Protein AF-A0A158QE05-F1 (afdb_monomer_lite)

InterPro domains:
  IPR006593 Cytochrome b561/ferric reductase, transmembrane domain [PF03188] (4-56)
  IPR006593 Cytochrome b561/ferric reductase, transmembrane domain [PS50939] (1-90)
  IPR043205 Cytochrome b561/Cytochrome b reductase 1-like [PTHR10106] (5-96)

Sequence (111 aa):
MDSVYQWVIGLITFLVPSIPMRVRAKVLPLHTYMGLFLFSCALIAVISGITEKNLFSNLAYRDLPPPALLSNFMGLSVMIFGGIIFYLVHRYDYRRVEPQNGERVGFRSFN

Radius of gyration: 21.75 Å; chains: 1; bounding box: 58×31×55 Å

Structure (mmCIF, N/CA/C/O backbone):
data_AF-A0A158QE05-F1
#
_entry.id   AF-A0A158QE05-F1
#
loop_
_atom_site.group_PDB
_atom_site.id
_atom_site.type_symbol
_atom_site.label_atom_id
_atom_site.label_alt_id
_atom_site.label_comp_id
_atom_site.label_asym_id
_atom_site.label_entity_id
_atom_site.label_seq_id
_atom_site.pdbx_PDB_ins_code
_atom_site.Cartn_x
_atom_site.Cartn_y
_atom_site.Cartn_z
_atom_site.occupancy
_atom_site.B_iso_or_equiv
_atom_site.auth_seq_id
_atom_site.auth_comp_id
_atom_site.auth_asym_id
_atom_site.auth_atom_id
_atom_site.pdbx_PDB_model_num
ATOM 1 N N . MET A 1 1 ? -2.542 -17.519 1.466 1.00 53.47 1 MET A N 1
ATOM 2 C CA . MET A 1 1 ? -3.647 -18.064 2.293 1.00 53.47 1 MET A CA 1
ATOM 3 C C . MET A 1 1 ? -3.984 -17.125 3.454 1.00 53.47 1 MET A C 1
ATOM 5 O O . MET A 1 1 ? -5.128 -17.094 3.887 1.00 53.47 1 MET A O 1
ATOM 9 N N . ASP A 1 2 ? -3.048 -16.270 3.869 1.00 66.75 2 ASP A N 1
ATOM 10 C CA . ASP A 1 2 ? -3.173 -15.398 5.048 1.00 66.75 2 ASP A CA 1
ATOM 11 C C . ASP A 1 2 ? -4.179 -14.243 4.894 1.00 66.75 2 ASP A C 1
ATOM 13 O O . ASP A 1 2 ? -4.850 -13.861 5.853 1.00 66.75 2 ASP A O 1
ATOM 17 N N . SER A 1 3 ? -4.367 -13.732 3.672 1.00 75.12 3 SER A N 1
ATOM 18 C CA . SER A 1 3 ? -5.341 -12.669 3.377 1.00 75.12 3 SER A CA 1
ATOM 19 C C . SER A 1 3 ? -6.800 -13.105 3.553 1.00 75.12 3 SER A C 1
ATOM 21 O O . SER A 1 3 ? -7.647 -12.292 3.925 1.00 75.12 3 SER A O 1
ATOM 23 N N . VAL A 1 4 ? -7.100 -14.389 3.337 1.00 83.31 4 VAL A N 1
ATOM 24 C CA . VAL A 1 4 ? -8.458 -14.937 3.478 1.00 83.31 4 VAL A CA 1
ATOM 25 C C . VAL A 1 4 ? -8.857 -15.001 4.951 1.00 83.31 4 VAL A C 1
ATOM 27 O O . VAL A 1 4 ? -9.973 -14.619 5.297 1.00 83.31 4 VAL A O 1
ATOM 30 N N . TYR A 1 5 ? -7.939 -15.399 5.839 1.00 84.19 5 TYR A N 1
ATOM 31 C CA . TYR A 1 5 ? -8.203 -15.434 7.281 1.00 84.19 5 TYR A CA 1
ATOM 32 C C . TYR A 1 5 ? -8.502 -14.046 7.842 1.00 84.19 5 TYR A C 1
ATOM 34 O O . TYR A 1 5 ? -9.477 -13.875 8.571 1.00 84.19 5 TYR A O 1
ATOM 42 N N . GLN A 1 6 ? -7.713 -13.045 7.449 1.00 85.88 6 GLN A N 1
ATOM 43 C CA . GLN A 1 6 ? -7.933 -11.654 7.837 1.00 85.88 6 GLN A CA 1
ATOM 44 C C . GLN A 1 6 ? -9.340 -11.163 7.455 1.00 85.88 6 GLN A C 1
ATOM 46 O O . GLN A 1 6 ? -10.008 -10.496 8.253 1.00 85.88 6 GLN A O 1
ATOM 51 N N . TRP A 1 7 ? -9.795 -11.506 6.246 1.00 87.38 7 TRP A N 1
ATOM 52 C CA . TRP A 1 7 ? -11.114 -11.129 5.746 1.00 87.38 7 TRP A CA 1
ATOM 53 C C . TRP A 1 7 ? -12.241 -11.849 6.499 1.00 87.38 7 TRP A C 1
ATOM 55 O O . TRP A 1 7 ? -13.158 -11.197 6.996 1.00 87.38 7 TRP A O 1
ATOM 65 N N . VAL A 1 8 ? -12.140 -13.173 6.666 1.00 86.50 8 VAL A N 1
ATOM 66 C CA . VAL A 1 8 ? -13.151 -13.990 7.362 1.00 86.50 8 VAL A CA 1
ATOM 67 C C . VAL A 1 8 ? -13.288 -13.583 8.832 1.00 86.50 8 VAL A C 1
ATOM 69 O O . VAL A 1 8 ? -14.403 -13.384 9.313 1.00 86.50 8 VAL A O 1
ATOM 72 N N . ILE A 1 9 ? -12.173 -13.398 9.546 1.00 85.25 9 ILE A N 1
ATOM 73 C CA . ILE A 1 9 ? -12.181 -12.978 10.958 1.00 85.25 9 ILE A CA 1
ATOM 74 C C . ILE A 1 9 ? -12.775 -11.573 11.100 1.00 85.25 9 ILE A C 1
ATOM 76 O O . ILE A 1 9 ? -13.575 -11.336 12.010 1.00 85.25 9 ILE A O 1
ATOM 80 N N . GLY A 1 10 ? -12.421 -10.651 10.198 1.00 83.06 10 GLY A N 1
ATOM 81 C CA . GLY A 1 10 ? -12.988 -9.304 10.173 1.00 83.06 10 GLY A CA 1
ATOM 82 C C . GLY A 1 10 ? -14.501 -9.320 9.952 1.00 83.06 10 GLY A C 1
ATOM 83 O O . GLY A 1 10 ? -15.240 -8.671 10.694 1.00 83.06 10 GLY A O 1
ATOM 84 N N . LEU A 1 11 ? -14.968 -10.122 8.994 1.00 86.25 11 LEU A N 1
ATOM 85 C CA . LEU A 1 11 ? -16.387 -10.254 8.675 1.00 86.25 11 LEU A CA 1
ATOM 86 C C . LEU A 1 11 ? -17.165 -10.822 9.867 1.00 86.25 11 LEU A C 1
ATOM 88 O O . LEU A 1 11 ? -18.123 -10.204 10.325 1.00 86.25 11 LEU A O 1
ATOM 92 N N . ILE A 1 12 ? -16.713 -11.937 10.441 1.00 85.44 12 ILE A N 1
ATOM 93 C CA . ILE A 1 12 ? -17.389 -12.559 11.588 1.00 85.44 12 ILE A CA 1
ATOM 94 C C . ILE A 1 12 ? -17.404 -11.613 12.796 1.00 85.44 12 ILE A C 1
ATOM 96 O O . ILE A 1 12 ? -18.430 -11.468 13.453 1.00 85.44 12 ILE A O 1
ATOM 100 N N . THR A 1 13 ? -16.290 -10.941 13.089 1.00 81.00 13 THR A N 1
ATOM 101 C CA . THR A 1 13 ? -16.148 -10.155 14.326 1.00 81.00 13 THR A CA 1
ATOM 102 C C . THR A 1 13 ? -16.836 -8.790 14.254 1.00 81.00 13 THR A C 1
ATOM 104 O O . THR A 1 13 ? -17.348 -8.311 15.267 1.00 81.00 13 THR A O 1
ATOM 107 N N . PHE A 1 14 ? -16.836 -8.133 13.089 1.00 82.88 14 PHE A N 1
ATOM 108 C CA . PHE A 1 14 ? -17.324 -6.755 12.958 1.00 82.88 14 PHE A CA 1
ATOM 109 C C . PHE A 1 14 ? -18.659 -6.616 12.226 1.00 82.88 14 PHE A C 1
ATOM 111 O O . PHE A 1 14 ? -19.315 -5.595 12.439 1.00 82.88 14 PHE A O 1
ATOM 118 N N . LEU A 1 15 ? -19.076 -7.604 11.423 1.00 85.25 15 LEU A N 1
ATOM 119 C CA . LEU A 1 15 ? -20.361 -7.577 10.714 1.00 85.25 15 LEU A CA 1
ATOM 120 C C . LEU A 1 15 ? -21.485 -8.263 11.506 1.00 85.25 15 LEU A C 1
ATOM 122 O O . LEU A 1 15 ? -22.631 -7.828 11.429 1.00 85.25 15 LEU A O 1
ATOM 126 N N . VAL A 1 16 ? -21.177 -9.308 12.286 1.00 84.25 16 VAL A N 1
ATOM 127 C CA . VAL A 1 16 ? -22.188 -10.047 13.060 1.00 84.25 16 VAL A CA 1
ATOM 128 C C . VAL A 1 16 ? -22.544 -9.278 14.345 1.00 84.25 16 VAL A C 1
ATOM 130 O O . VAL A 1 16 ? -21.668 -9.056 15.186 1.00 84.25 16 VAL A O 1
ATOM 133 N N . PRO A 1 17 ? -23.822 -8.903 14.559 1.00 77.62 17 PRO A N 1
ATOM 134 C CA . PRO A 1 17 ? -24.234 -8.092 15.710 1.00 77.62 17 PRO A CA 1
ATOM 135 C C . PRO A 1 17 ? -24.151 -8.842 17.049 1.00 77.62 17 PRO A C 1
ATOM 137 O O . PRO A 1 17 ? -24.057 -8.218 18.100 1.00 77.62 17 PRO A O 1
ATOM 140 N N . SER A 1 18 ? -24.149 -10.177 17.023 1.00 82.06 18 SER A N 1
ATOM 141 C CA . SER A 1 18 ? -24.148 -11.036 18.214 1.00 82.06 18 SER A CA 1
ATOM 142 C C . SER A 1 18 ? -22.792 -11.138 18.928 1.00 82.06 18 SER A C 1
ATOM 144 O O . SER A 1 18 ? -22.712 -11.756 19.989 1.00 82.06 18 SER A O 1
ATOM 146 N N . ILE A 1 19 ? -21.714 -10.566 18.375 1.00 83.00 19 ILE A N 1
ATOM 147 C CA . ILE A 1 19 ? -20.370 -10.674 18.960 1.00 83.00 19 ILE A CA 1
ATOM 148 C C . ILE A 1 19 ? -20.165 -9.637 20.079 1.00 83.00 19 ILE A C 1
ATOM 150 O O . ILE A 1 19 ? -20.336 -8.435 19.848 1.00 83.00 19 ILE A O 1
ATOM 154 N N . PRO A 1 20 ? -19.719 -10.053 21.284 1.00 84.50 20 PRO A N 1
ATOM 155 C CA . PRO A 1 20 ? -19.506 -9.140 22.402 1.00 84.50 20 PRO A CA 1
ATOM 156 C C . PRO A 1 20 ? -18.491 -8.032 22.095 1.00 84.50 20 PRO A C 1
ATOM 158 O O . PRO A 1 20 ? -17.405 -8.283 21.567 1.00 84.50 20 PRO A O 1
ATOM 161 N N . MET A 1 21 ? -18.778 -6.810 22.553 1.00 80.31 21 MET A N 1
ATOM 162 C CA . MET A 1 21 ? -17.909 -5.640 22.354 1.00 80.31 21 MET A CA 1
ATOM 163 C C . MET A 1 21 ? -16.488 -5.834 22.919 1.00 80.31 21 MET A C 1
ATOM 165 O O . MET A 1 21 ? -15.518 -5.364 22.331 1.00 80.31 21 MET A O 1
ATOM 169 N N . ARG A 1 22 ? -16.335 -6.619 23.998 1.00 81.81 22 ARG A N 1
ATOM 170 C CA . ARG A 1 22 ? -15.021 -6.991 24.562 1.00 81.81 22 ARG A CA 1
ATOM 171 C C . ARG A 1 22 ? -14.148 -7.781 23.582 1.00 81.81 22 ARG A C 1
ATOM 173 O O . ARG A 1 22 ? -12.933 -7.610 23.583 1.00 81.81 22 ARG A O 1
ATOM 180 N N . VAL A 1 23 ? -14.751 -8.652 22.772 1.00 83.62 23 VAL A N 1
ATOM 181 C CA . VAL A 1 23 ? -14.032 -9.442 21.761 1.00 83.62 23 VAL A CA 1
ATOM 182 C C . VAL A 1 23 ? -13.629 -8.532 20.605 1.00 83.62 23 VAL A C 1
ATOM 184 O O . VAL A 1 23 ? -12.463 -8.518 20.216 1.00 83.62 23 VAL A O 1
ATOM 187 N N . ARG A 1 24 ? -14.556 -7.685 20.139 1.00 85.38 24 ARG A N 1
ATOM 188 C CA . ARG A 1 24 ? -14.304 -6.695 19.079 1.00 85.38 24 ARG A CA 1
ATOM 189 C C . ARG A 1 24 ? -13.147 -5.761 19.439 1.00 85.38 24 ARG A C 1
ATOM 191 O O . ARG A 1 24 ? -12.253 -5.582 18.622 1.00 85.38 24 ARG A O 1
ATOM 198 N N . ALA A 1 25 ? -13.101 -5.259 20.674 1.00 84.00 25 ALA A N 1
ATOM 199 C CA . ALA A 1 25 ? -12.027 -4.387 21.154 1.00 84.00 25 ALA A CA 1
ATOM 200 C C . ALA A 1 25 ? -10.639 -5.057 21.150 1.00 84.00 25 ALA A C 1
ATOM 202 O O . ALA A 1 25 ? -9.641 -4.393 20.883 1.00 84.00 25 ALA A O 1
ATOM 203 N N . LYS A 1 26 ? -10.560 -6.370 21.414 1.00 86.88 26 LYS A N 1
ATOM 204 C CA . LYS A 1 26 ? -9.292 -7.123 21.375 1.00 86.88 26 LYS A CA 1
ATOM 205 C C . LYS A 1 26 ? -8.849 -7.462 19.952 1.00 86.88 26 LYS A C 1
ATOM 207 O O . LYS A 1 26 ? -7.657 -7.444 19.666 1.00 86.88 26 LYS A O 1
ATOM 212 N N . VAL A 1 27 ? -9.798 -7.770 19.069 1.00 87.06 27 VAL A N 1
ATOM 213 C CA . VAL A 1 27 ? -9.514 -8.145 17.674 1.00 87.06 27 VAL A CA 1
ATOM 214 C C . VAL A 1 27 ? -9.219 -6.917 16.809 1.00 87.06 27 VAL A C 1
ATOM 216 O O . VAL A 1 27 ? -8.427 -7.015 15.880 1.00 87.06 27 VAL A O 1
ATOM 219 N N . LEU A 1 28 ? -9.791 -5.752 17.123 1.00 86.00 28 LEU A N 1
ATOM 220 C CA . LEU A 1 28 ? -9.607 -4.506 16.371 1.00 86.00 28 LEU A CA 1
ATOM 221 C C . LEU A 1 28 ? -8.138 -4.104 16.138 1.00 86.00 28 LEU A C 1
ATOM 223 O O . LEU A 1 28 ? -7.795 -3.849 14.979 1.00 86.00 28 LEU A O 1
ATOM 227 N N . PRO A 1 29 ? -7.250 -4.056 17.155 1.00 85.62 29 PRO A N 1
ATOM 228 C CA . PRO A 1 29 ? -5.847 -3.729 16.920 1.00 85.62 29 PRO A CA 1
ATOM 229 C C . PRO A 1 29 ? -5.171 -4.776 16.031 1.00 85.62 29 PRO A C 1
ATOM 231 O O . PRO A 1 29 ? -4.511 -4.405 15.066 1.00 85.62 29 PRO A O 1
ATOM 234 N N . LEU A 1 30 ? -5.398 -6.071 16.287 1.00 88.06 30 LEU A N 1
ATOM 235 C CA . LEU A 1 30 ? -4.828 -7.157 15.483 1.00 88.06 30 LEU A CA 1
ATOM 236 C C . LEU A 1 30 ? -5.275 -7.063 14.018 1.00 88.06 30 LEU A C 1
ATOM 238 O O . LEU A 1 30 ? -4.441 -7.079 13.119 1.00 88.06 30 LEU A O 1
ATOM 242 N N . HIS A 1 31 ? -6.576 -6.900 13.780 1.00 88.69 31 HIS A N 1
ATOM 243 C CA . HIS A 1 31 ? -7.142 -6.739 12.446 1.00 88.69 31 HIS A CA 1
ATOM 244 C C . HIS A 1 31 ? -6.556 -5.505 11.743 1.00 88.69 31 HIS A C 1
ATOM 246 O O . HIS A 1 31 ? -6.158 -5.586 10.587 1.00 88.69 31 HIS A O 1
ATOM 252 N N . THR A 1 32 ? -6.414 -4.377 12.436 1.00 88.06 32 THR A N 1
ATOM 253 C CA . THR A 1 32 ? -5.850 -3.161 11.828 1.00 88.06 32 THR A CA 1
ATOM 254 C C . THR A 1 32 ? -4.381 -3.355 11.430 1.00 88.06 32 THR A C 1
ATOM 256 O O . THR A 1 32 ? -4.011 -3.034 10.301 1.00 88.06 32 THR A O 1
ATOM 259 N N . TYR A 1 33 ? -3.549 -3.936 12.305 1.00 87.62 33 TYR A N 1
ATOM 260 C CA . TYR A 1 33 ? -2.134 -4.183 12.001 1.00 87.62 33 TYR A CA 1
ATOM 261 C C . TYR A 1 33 ? -1.947 -5.200 10.873 1.00 87.62 33 TYR A C 1
ATOM 263 O O . TYR A 1 33 ? -1.160 -4.964 9.958 1.00 87.62 33 TYR A O 1
ATOM 271 N N . MET A 1 34 ? -2.695 -6.304 10.903 1.00 89.06 34 MET A N 1
ATOM 272 C CA . MET A 1 34 ? -2.616 -7.336 9.867 1.00 89.06 34 MET A CA 1
ATOM 273 C C . MET A 1 34 ? -3.096 -6.816 8.510 1.00 89.06 34 MET A C 1
ATOM 275 O O . MET A 1 34 ? -2.494 -7.126 7.485 1.00 89.06 34 MET A O 1
ATOM 279 N N . GLY A 1 35 ? -4.133 -5.973 8.490 1.00 89.25 35 GLY A N 1
ATOM 280 C CA . GLY A 1 35 ? -4.607 -5.327 7.267 1.00 89.25 35 GLY A CA 1
ATOM 281 C C . GLY A 1 35 ? -3.544 -4.419 6.648 1.00 89.25 35 GLY A C 1
ATOM 282 O O . GLY A 1 35 ? -3.293 -4.495 5.446 1.00 89.25 35 GLY A O 1
ATOM 283 N N . LEU A 1 36 ? -2.868 -3.617 7.474 1.00 91.50 36 LEU A N 1
ATOM 284 C CA . LEU A 1 36 ? -1.792 -2.742 7.015 1.00 91.50 36 LEU A CA 1
ATOM 285 C C . LEU A 1 36 ? -0.568 -3.531 6.528 1.00 91.50 36 LEU A C 1
ATOM 287 O O . LEU A 1 36 ? 0.026 -3.183 5.511 1.00 91.50 36 LEU A O 1
ATOM 291 N N . PHE A 1 37 ? -0.221 -4.621 7.216 1.00 91.81 37 PHE A N 1
ATOM 292 C CA . PHE A 1 37 ? 0.856 -5.518 6.801 1.00 91.81 37 PHE A CA 1
ATOM 293 C C . PHE A 1 37 ? 0.572 -6.161 5.436 1.00 91.81 37 PHE A C 1
ATOM 295 O O . PHE A 1 37 ? 1.410 -6.099 4.537 1.00 91.81 37 PHE A O 1
ATOM 302 N N . LEU A 1 38 ? -0.630 -6.714 5.244 1.00 91.69 38 LEU A N 1
ATOM 303 C CA . LEU A 1 38 ? -1.036 -7.301 3.964 1.00 91.69 38 LEU A CA 1
ATOM 304 C C . LEU A 1 38 ? -1.055 -6.266 2.836 1.00 91.69 38 LEU A C 1
ATOM 306 O O . LEU A 1 38 ? -0.659 -6.583 1.715 1.00 91.69 38 LEU A O 1
ATOM 310 N N . PHE A 1 39 ? -1.468 -5.031 3.130 1.00 92.50 39 PHE A N 1
ATOM 311 C CA . PHE A 1 39 ? -1.406 -3.932 2.171 1.00 92.50 39 PHE A CA 1
ATOM 312 C C . PHE A 1 39 ? 0.040 -3.635 1.741 1.00 92.50 39 PHE A C 1
ATOM 314 O O . PHE A 1 39 ? 0.303 -3.560 0.542 1.00 92.50 39 PHE A O 1
ATOM 321 N N . SER A 1 40 ? 0.997 -3.575 2.676 1.00 93.81 40 SER A N 1
ATOM 322 C CA . SER A 1 40 ? 2.429 -3.447 2.347 1.00 93.81 40 SER A CA 1
ATOM 323 C C . SER A 1 40 ? 2.931 -4.582 1.462 1.00 93.81 40 SER A C 1
ATOM 325 O O . SER A 1 40 ? 3.604 -4.335 0.463 1.00 93.81 40 SER A O 1
ATOM 327 N N . CYS A 1 41 ? 2.603 -5.831 1.805 1.00 93.62 41 CY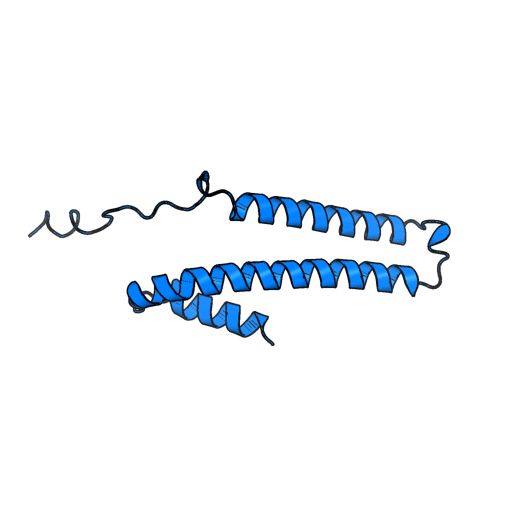S A N 1
ATOM 328 C CA . CYS A 1 41 ? 3.000 -6.989 1.006 1.00 93.62 41 CYS A CA 1
ATOM 329 C C . CYS A 1 41 ? 2.423 -6.921 -0.413 1.00 93.62 41 CYS A C 1
ATOM 331 O O . CYS A 1 41 ? 3.125 -7.252 -1.365 1.00 93.62 41 CYS A O 1
ATOM 333 N N . ALA A 1 42 ? 1.180 -6.456 -0.570 1.00 94.06 42 ALA A N 1
ATOM 334 C CA . ALA A 1 42 ? 0.569 -6.256 -1.880 1.00 94.06 42 ALA A CA 1
ATOM 335 C C . ALA A 1 42 ? 1.286 -5.164 -2.694 1.00 94.06 42 ALA A C 1
ATOM 337 O O . ALA A 1 42 ? 1.531 -5.370 -3.881 1.00 94.06 42 ALA A O 1
ATOM 338 N N . LEU A 1 43 ? 1.682 -4.046 -2.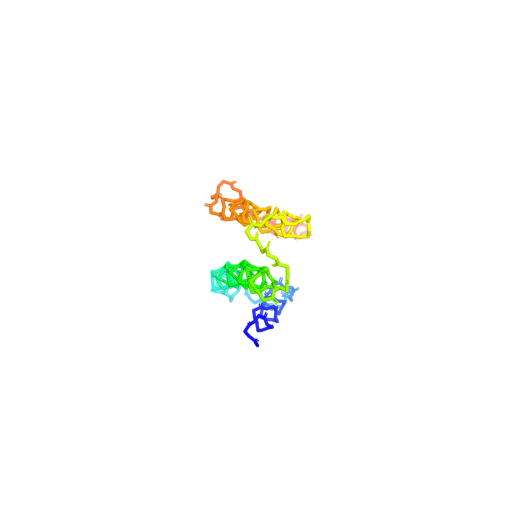069 1.00 95.62 43 LEU A N 1
ATOM 339 C CA . LEU A 1 43 ? 2.484 -3.007 -2.732 1.00 95.62 43 LEU A CA 1
ATOM 340 C C . LEU A 1 43 ? 3.821 -3.572 -3.228 1.00 95.62 43 LEU A C 1
ATOM 342 O O . LEU A 1 43 ? 4.167 -3.387 -4.394 1.00 95.62 43 LEU A O 1
ATOM 346 N N . ILE A 1 44 ? 4.536 -4.307 -2.371 1.00 95.44 44 ILE A N 1
ATOM 347 C CA . ILE A 1 44 ? 5.806 -4.953 -2.735 1.00 95.44 44 ILE A CA 1
ATOM 348 C C . ILE A 1 44 ? 5.589 -5.934 -3.890 1.00 95.44 44 ILE A C 1
ATOM 350 O O . ILE A 1 44 ? 6.313 -5.871 -4.877 1.00 95.44 44 ILE A O 1
ATOM 354 N N . ALA A 1 45 ? 4.563 -6.786 -3.815 1.00 95.44 45 ALA A N 1
ATOM 355 C CA . ALA A 1 45 ? 4.260 -7.757 -4.863 1.00 95.44 45 ALA A CA 1
ATOM 356 C C . ALA A 1 45 ? 3.960 -7.090 -6.216 1.00 95.44 45 ALA A C 1
ATOM 358 O O . ALA A 1 45 ? 4.442 -7.560 -7.246 1.00 95.44 45 ALA A O 1
ATOM 359 N N . VAL A 1 46 ? 3.215 -5.977 -6.229 1.00 95.88 46 VAL A N 1
ATOM 360 C CA . VAL A 1 46 ? 2.944 -5.209 -7.458 1.00 95.88 46 VAL A CA 1
ATOM 361 C C . VAL A 1 46 ? 4.234 -4.633 -8.044 1.00 95.88 46 VAL A C 1
ATOM 363 O O . VAL A 1 46 ? 4.469 -4.768 -9.244 1.00 95.88 46 VAL A O 1
ATOM 366 N N . ILE A 1 47 ? 5.094 -4.031 -7.219 1.00 95.38 47 ILE A N 1
ATOM 367 C CA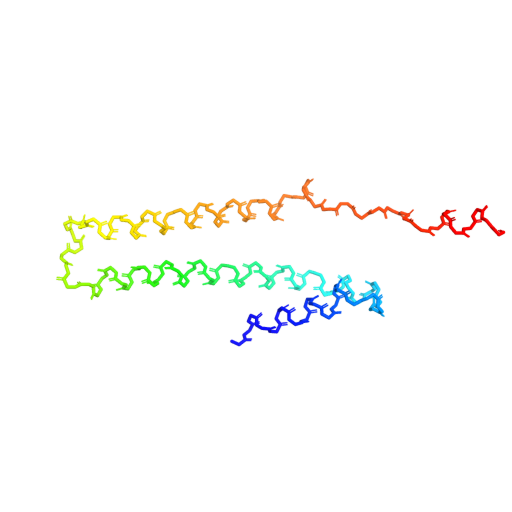 . ILE A 1 47 ? 6.363 -3.440 -7.675 1.00 95.38 47 ILE A CA 1
ATOM 368 C C . ILE A 1 47 ? 7.309 -4.521 -8.198 1.00 95.38 47 ILE A C 1
ATOM 370 O O . ILE A 1 47 ? 7.887 -4.361 -9.276 1.00 95.38 47 ILE A O 1
ATOM 374 N N . SER A 1 48 ? 7.442 -5.634 -7.473 1.00 95.31 48 SER A N 1
ATOM 375 C CA . SER A 1 48 ? 8.228 -6.791 -7.904 1.00 95.31 48 SER A CA 1
ATOM 376 C C . SER A 1 48 ? 7.704 -7.354 -9.225 1.00 95.31 48 SER A C 1
ATOM 378 O O . SER A 1 48 ? 8.492 -7.526 -10.148 1.00 95.31 48 SER A O 1
ATOM 380 N N . GLY A 1 49 ? 6.388 -7.530 -9.378 1.00 94.62 49 GLY A N 1
ATOM 381 C CA . GLY A 1 49 ? 5.789 -8.027 -10.621 1.00 94.62 49 GLY A CA 1
ATOM 382 C C . GLY A 1 49 ? 5.992 -7.092 -11.819 1.00 94.62 49 GLY A C 1
ATOM 383 O O . GLY A 1 49 ? 6.304 -7.557 -12.917 1.00 94.62 49 GLY A O 1
ATOM 384 N N . ILE A 1 50 ? 5.881 -5.772 -11.623 1.00 93.44 50 ILE A N 1
ATOM 385 C CA . ILE A 1 50 ? 6.207 -4.776 -12.661 1.00 93.44 50 ILE A CA 1
ATOM 386 C C . ILE A 1 50 ? 7.689 -4.873 -13.045 1.00 93.44 50 ILE A C 1
ATOM 388 O O . ILE A 1 50 ? 8.024 -4.876 -14.231 1.00 93.44 50 ILE A O 1
ATOM 392 N N . THR A 1 51 ? 8.568 -4.990 -12.050 1.00 91.69 51 THR A N 1
ATOM 393 C CA . THR A 1 51 ? 10.019 -5.070 -12.252 1.00 91.69 51 THR A CA 1
ATOM 394 C C . THR A 1 51 ? 10.402 -6.334 -13.019 1.00 91.69 51 THR A C 1
ATOM 396 O O . THR A 1 51 ? 11.099 -6.244 -14.027 1.00 91.69 51 THR A O 1
ATOM 399 N N . GLU A 1 52 ? 9.895 -7.499 -12.615 1.00 92.69 52 GLU A N 1
ATOM 400 C CA . GLU A 1 52 ? 10.102 -8.770 -13.316 1.00 92.69 52 GLU A CA 1
ATOM 401 C C . GLU A 1 52 ? 9.579 -8.710 -14.752 1.00 92.69 52 GLU A C 1
ATOM 403 O O . GLU A 1 52 ? 10.278 -9.105 -15.684 1.00 92.69 52 GLU A O 1
ATOM 408 N N . LYS A 1 53 ? 8.377 -8.156 -14.964 1.00 89.00 53 LYS A N 1
ATOM 409 C CA . LYS A 1 53 ? 7.795 -8.034 -16.306 1.00 89.00 53 LYS A CA 1
ATOM 410 C C . LYS A 1 53 ? 8.634 -7.146 -17.223 1.00 89.00 53 LYS A C 1
ATOM 412 O O . LYS A 1 53 ? 8.761 -7.460 -18.406 1.00 89.00 53 LYS A O 1
ATOM 417 N N . ASN A 1 54 ? 9.186 -6.061 -16.690 1.00 86.81 54 ASN A N 1
ATOM 418 C CA . ASN A 1 54 ? 10.034 -5.139 -17.437 1.00 86.81 54 ASN A CA 1
ATOM 419 C C . ASN A 1 54 ? 11.413 -5.753 -17.738 1.00 86.81 54 ASN A C 1
ATOM 421 O O . ASN A 1 54 ? 11.883 -5.648 -18.872 1.00 86.81 54 ASN A O 1
ATOM 425 N N . LEU A 1 55 ? 12.030 -6.436 -16.767 1.00 87.19 55 LEU A N 1
ATOM 426 C CA . LEU A 1 55 ? 13.349 -7.067 -16.915 1.00 87.19 55 LEU A CA 1
ATOM 427 C C . LEU A 1 55 ? 13.328 -8.307 -17.816 1.00 87.19 55 LEU A C 1
ATOM 429 O O . LEU A 1 55 ? 14.251 -8.502 -18.599 1.00 87.19 55 LEU A O 1
ATOM 433 N N . PHE A 1 56 ? 12.279 -9.127 -17.731 1.00 87.88 56 PHE A N 1
ATOM 434 C CA . PHE A 1 56 ? 12.113 -10.321 -18.566 1.00 87.88 56 PHE A CA 1
ATOM 435 C C . PHE A 1 56 ? 11.387 -10.041 -19.887 1.00 87.88 56 PHE A C 1
ATOM 437 O O . PHE A 1 56 ? 11.032 -10.969 -20.616 1.00 87.88 56 PHE A O 1
ATOM 444 N N . SER A 1 57 ? 11.134 -8.772 -20.216 1.00 80.81 57 SER A N 1
ATOM 445 C CA . SER A 1 57 ? 10.660 -8.420 -21.552 1.00 80.81 57 SER A CA 1
ATOM 446 C C . SER A 1 57 ? 11.815 -8.507 -22.556 1.00 80.81 57 SER A C 1
ATOM 448 O O . SER A 1 57 ? 12.927 -8.082 -22.272 1.00 80.81 57 SER A O 1
ATOM 450 N N . ASN A 1 58 ? 11.557 -9.030 -23.760 1.00 73.00 58 ASN A N 1
ATOM 451 C CA . ASN A 1 58 ? 12.556 -9.093 -24.841 1.00 73.00 58 ASN A CA 1
ATOM 452 C C . ASN A 1 58 ? 12.887 -7.714 -25.448 1.00 73.00 58 ASN A C 1
ATOM 454 O O . ASN A 1 58 ? 13.658 -7.629 -26.401 1.00 73.00 58 ASN A O 1
ATOM 458 N N . LEU A 1 59 ? 12.271 -6.637 -24.949 1.00 71.88 59 LEU A N 1
ATOM 459 C CA . LEU A 1 59 ? 12.589 -5.281 -25.369 1.00 71.88 59 LEU A CA 1
ATOM 460 C C . LEU A 1 59 ? 13.729 -4.743 -24.507 1.00 71.88 59 LEU A C 1
ATOM 462 O O . LEU A 1 59 ? 13.775 -4.981 -23.302 1.00 71.88 59 LEU A O 1
ATOM 466 N N . ALA A 1 60 ? 14.620 -3.961 -25.113 1.00 78.81 60 ALA A N 1
ATOM 467 C CA . ALA A 1 60 ? 15.654 -3.246 -24.383 1.00 78.81 60 ALA A CA 1
ATOM 468 C C . ALA A 1 60 ? 15.003 -2.246 -23.410 1.00 78.81 60 ALA A C 1
ATOM 470 O O . ALA A 1 60 ? 14.662 -1.125 -23.777 1.00 78.81 60 ALA A O 1
ATOM 471 N N . TYR A 1 61 ? 14.830 -2.648 -22.147 1.00 81.19 61 TYR A N 1
ATOM 472 C CA . TYR A 1 61 ? 14.248 -1.804 -21.096 1.00 81.19 61 TYR A CA 1
ATOM 473 C C . TYR A 1 61 ? 14.990 -0.466 -20.941 1.00 81.19 61 TYR A C 1
ATOM 475 O O . TYR A 1 61 ? 14.385 0.554 -20.618 1.00 81.19 61 TYR A O 1
ATOM 483 N N . ARG A 1 62 ? 16.296 -0.462 -21.238 1.00 81.88 62 ARG A N 1
ATOM 484 C CA . ARG A 1 62 ? 17.160 0.725 -21.241 1.00 81.88 62 ARG A CA 1
ATOM 485 C C . ARG A 1 62 ? 16.677 1.825 -22.193 1.00 81.88 62 ARG A C 1
ATOM 487 O O . ARG A 1 62 ? 16.905 2.993 -21.899 1.00 81.88 62 ARG A O 1
ATOM 494 N N . ASP A 1 63 ? 15.985 1.465 -23.268 1.00 85.38 63 ASP A N 1
ATOM 495 C CA . ASP A 1 63 ? 15.441 2.424 -24.233 1.00 85.38 63 ASP A CA 1
ATOM 496 C C . ASP A 1 63 ? 14.055 2.948 -23.811 1.00 85.38 63 ASP A C 1
ATOM 498 O O . ASP A 1 63 ? 13.431 3.703 -24.552 1.00 85.38 63 ASP A O 1
ATOM 502 N N . LEU A 1 64 ? 13.573 2.545 -22.623 1.00 83.56 64 LEU A N 1
ATOM 503 C CA . LEU A 1 64 ? 12.264 2.869 -22.048 1.00 83.56 64 LEU A CA 1
ATOM 504 C C . LEU A 1 64 ? 11.142 2.841 -23.101 1.00 83.56 64 LEU A C 1
ATOM 506 O O . LEU A 1 64 ? 10.488 3.859 -23.348 1.00 83.56 64 LEU A O 1
ATOM 510 N N . PRO A 1 65 ? 10.881 1.675 -23.722 1.00 87.88 65 PRO A N 1
ATOM 511 C CA . PRO A 1 65 ? 9.802 1.566 -24.691 1.00 87.88 65 PRO A CA 1
ATOM 512 C C . PRO A 1 65 ? 8.461 1.953 -24.035 1.00 87.88 65 PRO A C 1
ATOM 514 O O . PRO A 1 65 ? 8.295 1.764 -22.824 1.00 87.88 65 PRO A O 1
ATOM 517 N N . PRO A 1 66 ? 7.465 2.43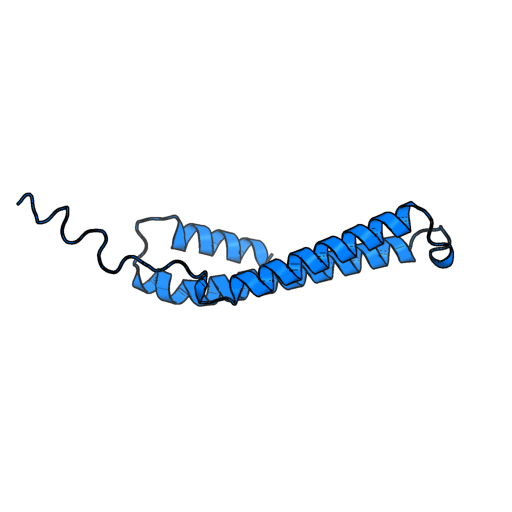8 -24.801 1.00 89.31 66 PRO A N 1
ATOM 518 C CA . PRO A 1 66 ? 6.205 2.940 -24.242 1.00 89.31 66 PRO A CA 1
ATOM 519 C C . PRO A 1 66 ? 5.519 2.017 -23.208 1.00 89.31 66 PRO A C 1
ATOM 521 O O . PRO A 1 66 ? 5.037 2.530 -22.196 1.00 89.31 66 PRO A O 1
ATOM 524 N N . PRO A 1 67 ? 5.518 0.672 -23.366 1.00 86.50 67 PRO A N 1
ATOM 525 C CA . PRO A 1 67 ? 4.973 -0.238 -22.353 1.00 86.50 67 PRO A CA 1
ATOM 526 C C . PRO A 1 67 ? 5.716 -0.205 -21.007 1.00 86.50 67 PRO A C 1
ATOM 528 O O . PRO A 1 67 ? 5.079 -0.299 -19.960 1.00 86.50 67 PRO A O 1
ATOM 531 N N . ALA A 1 68 ? 7.045 -0.050 -21.025 1.00 88.69 68 ALA A N 1
ATOM 532 C CA . ALA A 1 68 ? 7.877 0.037 -19.824 1.00 88.69 68 ALA A CA 1
ATOM 533 C C . ALA A 1 68 ? 7.708 1.388 -19.110 1.00 88.69 68 ALA A C 1
ATOM 535 O O . ALA A 1 68 ? 7.723 1.461 -17.881 1.00 88.69 68 ALA A O 1
ATOM 536 N N . LEU A 1 69 ? 7.502 2.465 -19.874 1.00 91.88 69 LEU A N 1
ATOM 537 C CA . LEU A 1 69 ? 7.199 3.780 -19.313 1.00 91.88 69 LEU A CA 1
ATOM 538 C C . LEU A 1 69 ? 5.846 3.776 -18.584 1.00 91.88 69 LEU A C 1
ATOM 540 O O . LEU A 1 69 ? 5.751 4.256 -17.453 1.00 91.88 69 LEU A O 1
ATOM 544 N N . LEU A 1 70 ? 4.817 3.186 -19.203 1.00 93.12 70 LEU A N 1
ATOM 545 C CA . LEU A 1 70 ? 3.489 3.063 -18.600 1.00 93.12 70 LEU A CA 1
ATOM 546 C C . LEU A 1 70 ? 3.519 2.214 -17.322 1.00 93.12 70 LEU A C 1
ATOM 548 O O . LEU A 1 70 ? 2.927 2.605 -16.317 1.00 93.12 70 LEU A O 1
ATOM 552 N N . SER A 1 71 ? 4.217 1.076 -17.335 1.00 92.81 71 SER A N 1
ATOM 553 C CA . SER A 1 71 ? 4.299 0.195 -16.165 1.00 92.81 71 SER A CA 1
ATOM 554 C C . SER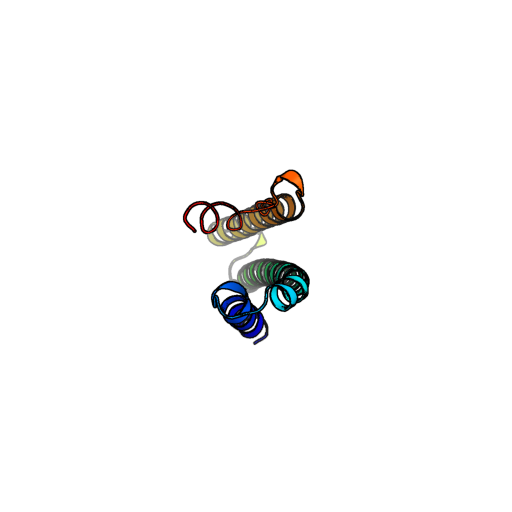 A 1 71 ? 5.053 0.846 -14.998 1.00 92.81 71 SER A C 1
ATOM 556 O O . SER A 1 71 ? 4.602 0.755 -13.856 1.00 92.81 71 SER A O 1
ATOM 558 N N . ASN A 1 72 ? 6.123 1.599 -15.270 1.00 93.06 72 ASN A N 1
ATOM 559 C CA . ASN A 1 72 ? 6.815 2.398 -14.254 1.00 93.06 72 ASN A CA 1
ATOM 560 C C . ASN A 1 72 ? 5.923 3.504 -13.675 1.00 93.06 72 ASN A C 1
ATOM 562 O O . ASN A 1 72 ? 5.894 3.701 -12.458 1.00 93.06 72 ASN A O 1
ATOM 566 N N . PHE A 1 73 ? 5.155 4.198 -14.520 1.00 95.06 73 PHE A N 1
ATOM 567 C CA . PHE A 1 73 ? 4.197 5.206 -14.064 1.00 95.06 73 PHE A CA 1
ATOM 568 C C . PHE A 1 73 ? 3.098 4.601 -13.177 1.00 95.06 73 PHE A C 1
ATOM 570 O O . PHE A 1 73 ? 2.745 5.178 -12.144 1.00 95.06 73 PHE A O 1
ATOM 577 N N . MET A 1 74 ? 2.591 3.417 -13.534 1.00 94.38 74 MET A N 1
ATOM 578 C CA . MET A 1 74 ? 1.656 2.668 -12.690 1.00 94.38 74 MET A CA 1
ATOM 579 C C . MET A 1 74 ? 2.288 2.300 -11.344 1.00 94.38 74 MET A C 1
ATOM 581 O O . MET A 1 74 ? 1.669 2.532 -10.307 1.00 94.38 74 MET A O 1
ATOM 585 N N . GLY A 1 75 ? 3.527 1.799 -11.338 1.00 94.69 75 GLY A N 1
ATOM 586 C CA . GLY A 1 75 ? 4.259 1.483 -10.107 1.00 94.69 75 GLY A CA 1
ATOM 587 C C . GLY A 1 75 ? 4.419 2.697 -9.185 1.00 94.69 75 GLY A C 1
ATOM 588 O O . GLY A 1 75 ? 4.144 2.607 -7.988 1.00 94.69 75 GLY A O 1
ATOM 589 N N . LEU A 1 76 ? 4.774 3.858 -9.744 1.00 95.62 76 LEU A N 1
ATOM 590 C CA . LEU A 1 76 ? 4.883 5.106 -8.985 1.00 95.62 76 LEU A CA 1
ATOM 591 C C . LEU A 1 76 ? 3.524 5.560 -8.434 1.00 95.62 76 LEU A C 1
ATOM 593 O O . LEU A 1 76 ? 3.423 5.943 -7.270 1.00 95.62 76 LEU A O 1
ATOM 597 N N . SER A 1 77 ? 2.473 5.479 -9.250 1.00 96.38 77 SER A N 1
ATOM 598 C CA . SER A 1 77 ? 1.110 5.845 -8.850 1.00 96.38 77 SER A CA 1
ATOM 599 C C . SER A 1 77 ? 0.609 4.977 -7.691 1.00 96.38 77 SER A C 1
ATOM 601 O O . SER A 1 77 ? 0.039 5.495 -6.731 1.00 96.38 77 SER A O 1
ATOM 603 N N . VAL A 1 78 ? 0.884 3.668 -7.732 1.00 95.94 78 VAL A N 1
ATOM 604 C CA . VAL A 1 78 ? 0.563 2.723 -6.649 1.00 95.94 78 VAL A CA 1
ATOM 605 C C . VAL A 1 78 ? 1.359 3.038 -5.379 1.00 95.94 78 VAL A C 1
ATOM 607 O O . VAL A 1 78 ? 0.798 2.985 -4.286 1.00 95.94 78 VAL A O 1
ATOM 610 N N . MET A 1 79 ? 2.629 3.434 -5.497 1.00 95.88 79 MET A N 1
ATOM 611 C CA . MET A 1 79 ? 3.442 3.856 -4.349 1.00 95.88 79 MET A CA 1
ATOM 612 C C . MET A 1 79 ? 2.925 5.136 -3.691 1.00 95.88 79 MET A C 1
ATOM 614 O O . MET A 1 79 ? 2.825 5.198 -2.464 1.00 95.88 79 MET A O 1
ATOM 618 N N . ILE A 1 80 ? 2.550 6.139 -4.489 1.00 96.81 80 ILE A N 1
ATOM 619 C CA . ILE A 1 80 ? 1.952 7.382 -3.982 1.00 96.81 80 ILE A CA 1
ATOM 620 C C . ILE A 1 80 ? 0.627 7.074 -3.280 1.00 96.81 80 ILE A C 1
ATOM 622 O O . ILE A 1 80 ? 0.409 7.519 -2.153 1.00 96.81 80 ILE A O 1
ATOM 626 N N . PHE A 1 81 ? -0.231 6.263 -3.906 1.00 95.25 81 PHE A N 1
ATOM 627 C CA . PHE A 1 81 ? -1.483 5.812 -3.303 1.00 95.25 81 PHE A CA 1
ATOM 628 C C . PHE A 1 81 ? -1.241 5.091 -1.971 1.00 95.25 81 PHE A C 1
ATOM 630 O O . PHE A 1 81 ? -1.871 5.425 -0.968 1.00 95.25 81 PHE A O 1
ATOM 637 N N . GLY A 1 82 ? -0.274 4.171 -1.936 1.00 95.31 82 GLY A N 1
ATOM 638 C CA . GLY A 1 82 ? 0.174 3.510 -0.716 1.00 95.31 82 GLY A CA 1
ATOM 639 C C . GLY A 1 82 ? 0.536 4.510 0.378 1.00 95.31 82 GLY A C 1
ATOM 640 O O . GLY A 1 82 ? -0.039 4.465 1.465 1.00 95.31 82 GLY A O 1
ATOM 641 N N . GLY A 1 83 ? 1.416 5.465 0.076 1.00 94.88 83 GLY A N 1
ATOM 642 C CA . GLY A 1 83 ? 1.835 6.507 1.017 1.00 94.88 83 GLY A CA 1
ATOM 643 C C . GLY A 1 83 ? 0.673 7.331 1.581 1.00 94.88 83 GLY A C 1
ATOM 644 O O . GLY A 1 83 ? 0.623 7.571 2.789 1.00 94.88 83 GLY A O 1
ATOM 645 N N . ILE A 1 84 ? -0.300 7.702 0.742 1.00 95.38 84 ILE A N 1
ATOM 646 C CA . ILE A 1 84 ? -1.504 8.431 1.175 1.00 95.38 84 ILE A CA 1
ATOM 647 C C . ILE A 1 84 ? -2.330 7.591 2.157 1.00 95.38 84 ILE A C 1
ATOM 649 O O . ILE A 1 84 ? -2.745 8.100 3.199 1.00 95.38 84 ILE A O 1
ATOM 653 N N . ILE A 1 85 ? -2.539 6.303 1.867 1.00 94.00 85 ILE A N 1
ATOM 654 C CA . ILE A 1 85 ? -3.265 5.393 2.765 1.00 94.00 85 ILE A CA 1
ATOM 655 C C . ILE A 1 85 ? -2.538 5.259 4.108 1.00 94.00 85 ILE A C 1
ATOM 657 O O . ILE A 1 85 ? -3.169 5.380 5.160 1.00 94.00 85 ILE A O 1
ATOM 661 N N . PHE A 1 86 ? -1.214 5.081 4.095 1.00 92.69 86 PHE A N 1
ATOM 662 C CA . PHE A 1 86 ? -0.409 5.025 5.319 1.00 92.69 86 PHE A CA 1
ATOM 663 C C . PHE A 1 86 ? -0.540 6.302 6.150 1.00 92.69 86 PHE A C 1
ATOM 665 O O . PHE A 1 86 ? -0.743 6.217 7.364 1.00 92.69 86 PHE A O 1
ATOM 672 N N . TYR A 1 87 ? -0.465 7.469 5.511 1.00 92.25 87 TYR A N 1
ATOM 673 C CA . TYR A 1 87 ? -0.647 8.755 6.179 1.00 92.25 87 TYR A CA 1
ATOM 674 C C . TYR A 1 87 ? -2.027 8.859 6.839 1.00 92.25 87 TYR A C 1
ATOM 676 O O . TYR A 1 87 ? -2.128 9.190 8.022 1.00 92.25 87 TYR A O 1
ATOM 684 N N . LEU A 1 88 ? -3.083 8.518 6.096 1.00 91.81 88 LEU A N 1
ATOM 685 C CA . LEU A 1 88 ? -4.460 8.625 6.567 1.00 91.81 88 LEU A CA 1
ATOM 686 C C . LEU A 1 88 ? -4.727 7.705 7.767 1.00 91.81 88 LEU A C 1
ATOM 688 O O . LEU A 1 88 ? -5.317 8.134 8.755 1.00 91.81 88 LEU A O 1
ATOM 692 N N . VAL A 1 89 ? -4.253 6.457 7.706 1.00 89.12 89 VAL A N 1
ATOM 693 C CA . VAL A 1 89 ? -4.469 5.445 8.757 1.00 89.12 89 VAL A CA 1
ATOM 694 C C . VAL A 1 89 ? -3.767 5.811 10.071 1.00 89.12 89 VAL A C 1
ATOM 696 O O . VAL A 1 89 ? -4.287 5.511 11.149 1.00 89.12 89 VAL A O 1
ATOM 699 N N . HIS A 1 90 ? -2.608 6.473 10.010 1.00 87.19 90 HIS A N 1
ATOM 700 C CA . HIS A 1 90 ? -1.862 6.888 11.205 1.00 87.19 90 HIS A CA 1
ATOM 701 C C . HIS A 1 90 ? -2.348 8.209 11.804 1.00 87.19 90 HIS A C 1
ATOM 703 O O . HIS A 1 90 ? -1.946 8.565 12.916 1.00 87.19 90 HIS A O 1
ATOM 709 N N . ARG A 1 91 ? -3.214 8.947 11.105 1.00 88.56 91 ARG A N 1
ATOM 710 C CA . ARG A 1 91 ? -3.727 10.215 11.608 1.00 88.56 91 ARG A CA 1
ATOM 711 C C . ARG A 1 91 ? -4.846 9.974 12.621 1.00 88.56 91 ARG A C 1
ATOM 713 O O . ARG A 1 91 ? -5.980 9.670 12.263 1.00 88.56 91 ARG A O 1
ATOM 720 N N . TYR A 1 92 ? -4.523 10.146 13.904 1.00 79.31 92 TYR A N 1
ATOM 721 C CA . TYR A 1 92 ? -5.485 10.006 15.004 1.00 79.31 92 TYR A CA 1
ATOM 722 C C . TYR A 1 92 ? -6.702 10.928 14.855 1.00 79.31 92 TYR A C 1
ATOM 724 O O . TYR A 1 92 ? -7.806 10.507 15.186 1.00 79.31 92 TYR A O 1
ATOM 732 N N . ASP A 1 93 ? -6.518 12.119 14.278 1.00 83.38 93 ASP A N 1
ATOM 733 C CA . ASP A 1 93 ? -7.586 13.100 14.027 1.00 83.38 93 ASP A CA 1
ATOM 734 C C . ASP A 1 93 ? -8.690 12.568 13.091 1.00 83.38 93 ASP A C 1
ATOM 736 O O . ASP A 1 93 ? -9.821 13.043 13.133 1.00 83.38 93 ASP A O 1
ATOM 740 N N . TYR A 1 94 ? -8.384 11.568 12.254 1.00 81.88 94 TYR A N 1
ATOM 741 C CA . TYR A 1 94 ? -9.340 10.940 11.333 1.00 81.88 94 TYR A CA 1
ATOM 742 C C . TYR A 1 94 ? -9.927 9.633 11.864 1.00 81.88 94 TYR A C 1
ATOM 744 O O . TYR A 1 94 ? -10.751 9.005 11.191 1.00 81.88 94 TYR A O 1
ATOM 752 N N . ARG A 1 95 ? -9.531 9.192 13.065 1.00 80.19 95 ARG A N 1
ATOM 753 C CA . ARG A 1 95 ? -10.155 8.014 13.663 1.00 80.19 95 ARG A CA 1
ATOM 754 C C . ARG A 1 95 ? -11.608 8.322 13.985 1.00 80.19 95 ARG A C 1
ATOM 756 O O . ARG A 1 95 ? -11.935 9.342 14.585 1.00 80.19 95 ARG A O 1
ATOM 763 N N . ARG A 1 96 ? -12.487 7.388 13.623 1.00 81.50 96 ARG A N 1
ATOM 764 C CA . ARG A 1 96 ? -13.897 7.451 13.996 1.00 81.50 96 ARG A CA 1
ATOM 765 C C . ARG A 1 96 ? -14.001 7.504 15.520 1.00 81.50 96 ARG A C 1
ATOM 767 O O . ARG A 1 96 ? -13.617 6.554 16.197 1.00 81.50 96 ARG A O 1
ATOM 774 N N . VAL A 1 97 ? -14.538 8.603 16.040 1.00 78.88 97 VAL A N 1
ATOM 775 C CA . VAL A 1 97 ? -14.901 8.719 17.452 1.00 78.88 97 VAL A CA 1
ATOM 776 C C . VAL A 1 97 ? -16.129 7.844 17.675 1.00 78.88 97 VAL A C 1
ATOM 778 O O . VAL A 1 97 ? -17.158 8.028 17.021 1.00 78.88 97 VAL A O 1
ATOM 781 N N . GLU A 1 98 ? -16.021 6.854 18.558 1.00 66.75 98 GLU A N 1
ATOM 782 C CA . GLU A 1 98 ? -17.197 6.104 18.985 1.00 66.75 98 GLU A CA 1
ATOM 783 C C . GLU A 1 98 ? -18.107 7.050 19.785 1.00 66.75 98 GLU A C 1
ATOM 785 O O . GLU A 1 98 ? -17.629 7.721 20.705 1.00 66.75 98 GLU A O 1
ATOM 790 N N . PRO A 1 99 ? -19.406 7.158 19.453 1.00 59.94 99 PRO A N 1
ATOM 791 C CA . PRO A 1 99 ? -20.317 7.963 20.251 1.00 59.94 99 PRO A CA 1
ATOM 792 C C . PRO A 1 99 ? -20.342 7.406 21.679 1.00 59.94 99 PRO A C 1
ATOM 794 O O . PRO A 1 99 ? -20.652 6.234 21.881 1.00 59.94 99 PRO A O 1
ATOM 797 N N . GLN A 1 100 ? -20.048 8.247 22.678 1.00 53.06 100 GLN A N 1
ATOM 798 C CA . GLN A 1 100 ? -19.961 7.834 24.088 1.00 53.06 100 GLN A CA 1
ATOM 799 C C . GLN A 1 100 ? -21.275 7.263 24.667 1.00 53.06 100 GLN A C 1
ATOM 801 O O . GLN A 1 100 ? -21.260 6.742 25.777 1.00 53.06 100 GLN A O 1
ATOM 806 N N . ASN A 1 101 ? -22.415 7.348 23.968 1.00 51.16 101 ASN A N 1
ATOM 807 C CA . ASN A 1 101 ? -23.715 6.885 24.470 1.00 51.16 101 ASN A CA 1
ATOM 808 C C . ASN A 1 101 ? -24.804 6.872 23.372 1.00 51.16 101 ASN A C 1
ATOM 810 O O . ASN A 1 101 ? -25.764 7.634 23.429 1.00 51.16 101 ASN A O 1
ATOM 814 N N . GLY A 1 102 ? -24.694 6.012 22.358 1.00 53.22 102 GLY A N 1
ATOM 815 C CA . GLY A 1 102 ? -25.701 5.952 21.284 1.00 53.22 102 GLY A CA 1
ATOM 816 C C . GLY A 1 102 ? -27.086 5.394 21.664 1.00 53.22 102 GLY A C 1
ATOM 817 O O . GLY A 1 102 ? -28.034 5.641 20.933 1.00 53.22 102 GLY A O 1
ATOM 818 N N . GLU A 1 103 ? -27.244 4.662 22.780 1.00 50.97 103 GLU A N 1
ATOM 819 C CA . GLU A 1 103 ? -28.473 3.866 23.018 1.00 50.97 103 GLU A CA 1
ATOM 820 C C . GLU A 1 103 ? -28.971 3.778 24.475 1.00 50.97 103 GLU A C 1
ATOM 822 O O . GLU A 1 103 ? -29.921 3.053 24.753 1.00 50.97 103 GLU A O 1
ATOM 827 N N . ARG A 1 104 ? -28.407 4.511 25.447 1.00 50.78 104 ARG A N 1
ATOM 828 C CA . ARG A 1 104 ? -28.953 4.463 26.828 1.00 50.78 104 ARG A CA 1
ATOM 829 C C . ARG A 1 104 ? -30.114 5.425 27.090 1.00 50.78 104 ARG A C 1
ATOM 831 O O . ARG A 1 104 ? -30.801 5.241 28.087 1.00 50.78 104 ARG A O 1
ATOM 838 N N . VAL A 1 105 ? -30.342 6.418 26.228 1.00 53.28 105 VAL A N 1
ATOM 839 C CA . VAL A 1 105 ? -31.359 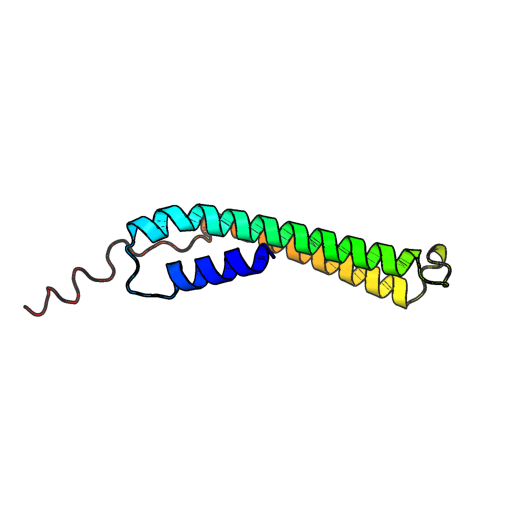7.469 26.448 1.00 53.28 105 VAL A CA 1
ATOM 840 C C . VAL A 1 105 ? -32.597 7.278 25.561 1.00 53.28 105 VAL A C 1
ATOM 842 O O . VAL A 1 105 ? -33.707 7.510 26.023 1.00 53.28 105 VAL A O 1
ATOM 845 N N . GLY A 1 106 ? -32.446 6.760 24.336 1.00 49.47 106 GLY A N 1
ATOM 846 C CA . GLY A 1 106 ? -33.570 6.596 23.402 1.00 49.47 106 GLY A CA 1
ATOM 847 C C . GLY A 1 106 ? -34.601 5.543 23.822 1.00 49.47 106 GLY A C 1
ATOM 848 O O . GLY A 1 106 ? -35.790 5.757 23.640 1.00 49.47 106 GLY A O 1
ATOM 849 N N . PHE A 1 107 ? -34.175 4.434 24.438 1.00 55.69 107 PHE A N 1
ATOM 850 C CA . PHE A 1 107 ? -35.081 3.345 24.843 1.00 55.69 107 PHE A CA 1
ATOM 851 C C . PHE A 1 107 ? -35.532 3.428 26.314 1.00 55.69 107 PHE A C 1
ATOM 853 O O . PHE A 1 107 ? -36.489 2.775 26.709 1.00 55.69 107 PHE A O 1
ATOM 860 N N . ARG A 1 108 ? -34.854 4.241 27.140 1.00 56.78 108 ARG A N 1
ATOM 861 C CA . ARG A 1 108 ? -35.220 4.478 28.552 1.00 56.78 108 ARG A CA 1
ATOM 862 C C . ARG A 1 108 ? -36.109 5.704 28.769 1.00 56.78 108 ARG A C 1
ATOM 864 O O . ARG A 1 108 ? -36.569 5.904 29.879 1.00 56.78 108 ARG A O 1
ATOM 871 N N . SER A 1 109 ? -36.341 6.524 27.743 1.00 52.66 109 SER A N 1
ATOM 872 C CA . SER A 1 109 ? -37.262 7.669 27.824 1.00 52.66 109 SER A CA 1
ATOM 873 C C . SER A 1 109 ? -38.727 7.294 27.550 1.00 52.66 109 SER A C 1
ATOM 875 O O . SER A 1 109 ? -39.598 8.151 27.675 1.00 52.66 109 SER A O 1
ATOM 877 N N . PHE A 1 110 ? -38.997 6.047 27.153 1.00 66.00 110 PHE A N 1
ATOM 878 C CA . PHE A 1 110 ? -40.334 5.553 26.807 1.00 66.00 110 PHE A CA 1
ATOM 879 C C . PHE A 1 110 ? -40.836 4.445 27.746 1.00 66.00 110 PHE A C 1
ATOM 881 O O . PHE A 1 110 ? -41.772 3.737 27.384 1.00 66.00 110 PHE A O 1
ATOM 888 N N . ASN A 1 111 ? -40.217 4.267 28.919 1.00 45.62 111 ASN A N 1
ATOM 889 C CA . ASN A 1 111 ? -40.668 3.302 29.922 1.00 45.62 111 ASN A CA 1
ATOM 890 C C . ASN A 1 111 ? -40.468 3.845 31.337 1.00 45.62 111 ASN A C 1
ATOM 892 O O . ASN A 1 111 ? -39.313 4.223 31.639 1.00 45.62 111 ASN A O 1
#

pLDDT: mean 83.35, std 12.9, range [45.62, 96.81]

Secondary structure (DSSP, 8-state):
-HHHHHHHHHHHHHH-TTS-HHHHHHHHHHHHHHHHHHHHHHHHHHHHHHHHHHHTSSS-GGG--HHHHHHHHHHHHHHHHHHHHHHHHH-GGGSPPPPTTSSTTTTTS--

Organism: Hymenolepis diminuta (NCBI:txid6216)

Foldseek 3Di:
DLVVVLVVCCCCQPVDPPHDPVVNVVVVVVSLVSVLVVLVVVLVVLLVVLVCCLVPDPDPCVVVPVVNVVSVVVNVVSVVVNVVVVVQSPDPVNDDDDDPPPPPCPVVVVD